Protein AF-A0A1H4ESB2-F1 (afdb_monomer_lite)

Radius of gyration: 13.94 Å; chains: 1; bounding box: 39×30×32 Å

pLDDT: mean 93.13, std 12.48, range [36.03, 98.56]

InterPro domains:
  IPR025475 Domain of unknown function DUF4326 [PF14216] (19-76)

Sequence (76 aa):
MTAATASPRTLNARAVGKSAPGAVYVGRPSKFGNPFVIGRDGDRDTVIRRYRDWLLAQPHLVAAARRELAGKDLIC

Foldseek 3Di:
DDPPLPDAAEAECVVVPQDDPQEHEQDDVDPNHQPDDDPVQHHPVRSVVVSVVVCVVDVVNVVCCCVPVPSGHYYD

Organism: NCBI:txid89524

Secondary structure (DSSP, 8-state):
-----PPPPEE-HHHHTT-BTTEEE-STTSTTS----TTTS-SHHHHHHHHHHHHHT-HHHHHHHHHHSTT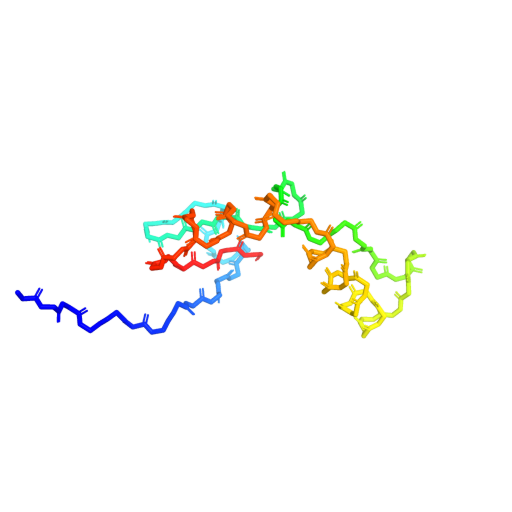-EEE-

Structure (mmCIF, N/CA/C/O backbone):
data_AF-A0A1H4ESB2-F1
#
_entry.id   AF-A0A1H4ESB2-F1
#
loop_
_atom_site.group_PDB
_atom_site.id
_atom_site.type_symbol
_atom_site.label_atom_id
_atom_site.label_alt_id
_atom_site.label_comp_id
_atom_site.label_asym_id
_atom_site.label_entity_id
_atom_site.label_seq_id
_atom_site.pdbx_PDB_ins_code
_atom_site.Cartn_x
_atom_site.Cartn_y
_atom_site.Cartn_z
_atom_site.occupancy
_atom_site.B_iso_or_equiv
_atom_site.auth_seq_id
_atom_site.auth_comp_id
_atom_site.auth_asym_id
_atom_site.auth_atom_id
_atom_site.pdbx_PDB_model_num
ATOM 1 N N . MET A 1 1 ? -26.874 4.592 16.648 1.00 36.03 1 MET A N 1
ATOM 2 C CA . MET A 1 1 ? -26.441 5.767 15.860 1.00 36.03 1 MET A CA 1
ATOM 3 C C . MET A 1 1 ? -25.398 5.291 14.864 1.00 36.03 1 MET A C 1
ATOM 5 O O . MET A 1 1 ? -24.262 5.061 15.251 1.00 36.03 1 MET A O 1
ATOM 9 N N . THR A 1 2 ? -25.788 5.030 13.619 1.00 44.78 2 THR A N 1
ATOM 10 C CA . THR A 1 2 ? -24.856 4.559 12.585 1.00 44.78 2 THR A CA 1
ATOM 11 C C . THR A 1 2 ? -24.242 5.793 11.943 1.00 44.78 2 THR A C 1
ATOM 13 O O . THR A 1 2 ? -24.887 6.450 11.131 1.00 44.78 2 THR A O 1
ATOM 16 N N . ALA A 1 3 ? -23.039 6.177 12.372 1.00 51.09 3 ALA A N 1
ATOM 17 C CA . ALA A 1 3 ? -22.291 7.222 11.688 1.00 51.09 3 ALA A CA 1
ATOM 18 C C . ALA A 1 3 ? -22.107 6.797 10.225 1.00 51.09 3 ALA A C 1
ATOM 20 O O . ALA A 1 3 ? -21.563 5.724 9.954 1.00 51.09 3 ALA A O 1
ATOM 21 N N . ALA A 1 4 ? -22.588 7.620 9.291 1.00 53.22 4 ALA A N 1
ATOM 22 C CA . ALA A 1 4 ? -22.285 7.470 7.877 1.00 53.22 4 ALA A CA 1
ATOM 23 C C . ALA A 1 4 ? -20.758 7.449 7.738 1.00 53.22 4 ALA A C 1
ATOM 25 O O . ALA A 1 4 ? -20.090 8.454 7.980 1.00 53.22 4 ALA A O 1
ATOM 26 N N . THR A 1 5 ? -20.187 6.281 7.453 1.00 60.56 5 THR A N 1
ATOM 27 C CA . THR A 1 5 ? -18.740 6.161 7.295 1.00 60.56 5 THR A CA 1
ATOM 28 C C . THR A 1 5 ? -18.405 6.808 5.960 1.00 60.56 5 THR A C 1
ATOM 30 O O . THR A 1 5 ? -18.721 6.255 4.908 1.00 60.56 5 THR A O 1
ATOM 33 N N . ALA A 1 6 ? -17.850 8.020 5.998 1.00 70.25 6 ALA A N 1
ATOM 34 C CA . ALA A 1 6 ? -17.330 8.683 4.810 1.00 70.25 6 ALA A CA 1
ATOM 35 C C . ALA A 1 6 ? -16.393 7.725 4.056 1.00 70.25 6 ALA A C 1
ATOM 37 O O . ALA A 1 6 ? -15.695 6.919 4.678 1.00 70.25 6 ALA A O 1
ATOM 38 N N . SER A 1 7 ? -16.394 7.783 2.722 1.00 80.88 7 SER A N 1
ATOM 39 C CA . SER A 1 7 ? -15.521 6.928 1.918 1.00 80.88 7 SER A CA 1
ATOM 40 C C . SER A 1 7 ? -14.061 7.108 2.356 1.00 80.88 7 SER A C 1
ATOM 42 O O . SER A 1 7 ? -13.615 8.252 2.482 1.00 80.88 7 SER A O 1
ATOM 44 N N . PRO A 1 8 ? -13.316 6.013 2.591 1.00 88.75 8 PRO A N 1
ATOM 45 C CA . PRO A 1 8 ? -11.935 6.101 3.039 1.00 88.75 8 PRO A CA 1
ATOM 46 C C . PRO A 1 8 ? -11.091 6.842 2.001 1.00 88.75 8 PRO A C 1
ATOM 48 O O . PRO A 1 8 ? -11.182 6.590 0.796 1.00 88.75 8 PRO A O 1
ATOM 51 N N . ARG A 1 9 ? -10.271 7.778 2.472 1.00 94.38 9 ARG A N 1
ATOM 52 C CA . ARG A 1 9 ? -9.391 8.599 1.639 1.00 94.38 9 ARG A CA 1
ATOM 53 C C . ARG A 1 9 ? -8.024 7.949 1.522 1.00 94.38 9 ARG A C 1
ATOM 55 O O . ARG A 1 9 ? -7.574 7.236 2.415 1.00 94.38 9 ARG A O 1
ATOM 62 N N . THR A 1 10 ? -7.330 8.253 0.430 1.00 95.19 10 THR A N 1
ATOM 63 C CA . THR A 1 10 ? -5.891 7.988 0.316 1.00 95.19 10 THR A CA 1
ATOM 64 C C . THR A 1 10 ? -5.130 9.291 0.550 1.00 95.19 10 THR A C 1
ATOM 66 O O . THR A 1 10 ? -5.376 10.285 -0.129 1.00 95.19 10 THR A O 1
ATOM 69 N N . LEU A 1 11 ? -4.227 9.293 1.525 1.00 96.75 11 LEU A N 1
ATOM 70 C CA . LEU A 1 11 ? -3.422 10.424 1.968 1.00 96.75 11 LEU A CA 1
ATOM 71 C C . LEU A 1 11 ? -1.971 10.234 1.511 1.00 96.75 11 LEU A C 1
ATOM 73 O O . LEU A 1 11 ? -1.433 9.128 1.548 1.00 96.75 11 LEU A O 1
ATOM 77 N N . ASN A 1 12 ? -1.320 11.322 1.109 1.00 96.94 12 ASN A N 1
ATOM 78 C CA . ASN A 1 12 ? 0.080 11.305 0.688 1.00 96.94 12 ASN A CA 1
ATOM 79 C C . ASN A 1 12 ? 1.012 11.332 1.910 1.00 96.94 12 ASN A C 1
ATOM 81 O O . ASN A 1 12 ? 1.003 12.306 2.667 1.00 96.94 12 ASN A O 1
ATOM 85 N N . ALA A 1 13 ? 1.870 10.320 2.067 1.00 96.62 13 ALA A N 1
ATOM 86 C CA . ALA A 1 13 ? 2.796 10.217 3.198 1.00 96.62 13 ALA A CA 1
ATOM 87 C C . ALA A 1 13 ? 3.794 11.385 3.301 1.00 96.62 13 ALA A C 1
ATOM 89 O O . ALA A 1 13 ? 4.283 11.690 4.386 1.00 96.62 13 ALA A O 1
ATOM 90 N N . ARG A 1 14 ? 4.103 12.064 2.189 1.00 96.12 14 ARG A N 1
ATOM 91 C CA . ARG A 1 14 ? 4.953 13.268 2.200 1.00 96.12 14 ARG A CA 1
ATOM 92 C C . ARG A 1 14 ? 4.255 14.472 2.830 1.00 96.12 14 ARG A C 1
ATOM 94 O O . ARG A 1 14 ? 4.940 15.367 3.303 1.00 96.12 14 ARG A O 1
ATOM 101 N N . ALA A 1 15 ? 2.923 14.497 2.822 1.00 96.50 15 ALA A N 1
ATOM 102 C CA . ALA A 1 15 ? 2.131 15.581 3.392 1.00 96.50 15 ALA A CA 1
ATOM 103 C C . ALA A 1 15 ? 1.773 15.328 4.864 1.00 96.50 15 ALA A C 1
ATOM 105 O O . ALA A 1 15 ? 1.801 16.256 5.662 1.00 96.50 15 ALA A O 1
ATOM 106 N N . VAL A 1 16 ? 1.441 14.081 5.223 1.00 96.25 16 VAL A N 1
ATOM 107 C CA . VAL A 1 16 ? 0.919 13.739 6.564 1.00 96.25 16 VAL A CA 1
ATOM 108 C C . VAL A 1 16 ? 1.863 12.874 7.407 1.00 96.25 16 VAL A C 1
ATOM 110 O O . VAL A 1 16 ? 1.525 12.502 8.525 1.00 96.25 16 VAL A O 1
ATOM 113 N N . GLY A 1 17 ? 3.044 12.520 6.893 1.00 95.94 17 GLY A N 1
ATOM 114 C CA . GLY A 1 17 ? 3.927 11.536 7.523 1.00 95.94 17 GLY A CA 1
ATOM 115 C C . GLY A 1 17 ? 3.412 10.100 7.364 1.00 95.94 17 GLY A C 1
ATOM 116 O O . GLY A 1 17 ? 2.598 9.812 6.495 1.00 95.94 17 GLY A O 1
ATOM 117 N N . LYS A 1 18 ? 3.901 9.166 8.194 1.00 95.50 18 LYS A N 1
ATOM 118 C CA . LYS A 1 18 ? 3.489 7.740 8.182 1.00 95.50 18 LYS A CA 1
ATOM 119 C C . LYS A 1 18 ? 2.481 7.380 9.282 1.00 95.50 18 LYS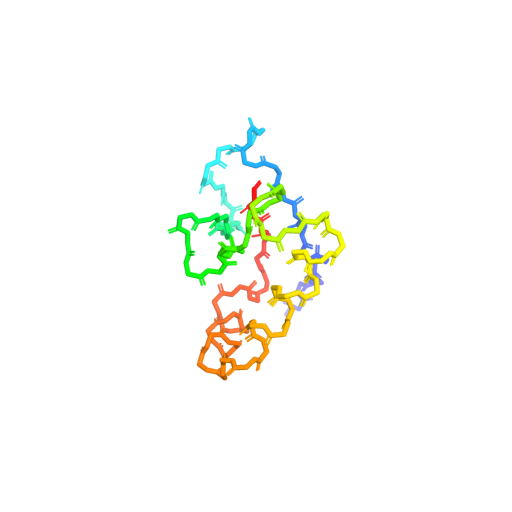 A C 1
ATOM 121 O O . LYS A 1 18 ? 2.193 6.205 9.486 1.00 95.50 18 LYS A O 1
ATOM 126 N N . SER A 1 19 ? 1.983 8.370 10.015 1.00 94.81 19 SER A N 1
ATOM 127 C CA . SER A 1 19 ? 1.030 8.186 11.107 1.00 94.81 19 SER A CA 1
ATOM 128 C C . SER A 1 19 ? 0.087 9.380 11.148 1.00 94.81 19 SER A C 1
ATOM 130 O O . SER A 1 19 ? 0.550 10.516 11.189 1.00 94.81 19 SER A O 1
ATOM 132 N N . ALA A 1 20 ? -1.218 9.121 11.129 1.00 94.06 20 ALA A N 1
ATOM 133 C CA . ALA A 1 20 ? -2.249 10.132 11.322 1.00 94.06 20 ALA A CA 1
ATOM 134 C C . ALA A 1 20 ? -3.474 9.498 12.009 1.00 94.06 20 ALA A C 1
ATOM 136 O O . ALA A 1 20 ? -3.726 8.303 11.814 1.00 94.06 20 ALA A O 1
ATOM 137 N N . PRO A 1 21 ? -4.250 10.258 12.806 1.00 94.50 21 PRO A N 1
ATOM 138 C CA . PRO A 1 21 ? -5.460 9.745 13.443 1.00 94.50 21 PRO A CA 1
ATOM 139 C C . PRO A 1 21 ? -6.436 9.153 12.422 1.00 94.50 21 PRO A C 1
ATOM 141 O O . PRO A 1 21 ? -6.750 9.782 11.415 1.00 94.50 21 PRO A O 1
ATOM 144 N N . GLY A 1 22 ? -6.912 7.932 12.679 1.00 94.00 22 GLY A N 1
ATOM 145 C CA . GLY A 1 22 ? -7.861 7.243 11.796 1.00 94.00 22 GLY A CA 1
ATOM 146 C C . GLY A 1 22 ? -7.274 6.737 10.473 1.00 94.00 22 GLY A C 1
ATOM 147 O O . GLY A 1 22 ? -8.030 6.229 9.646 1.00 94.00 22 GLY A O 1
ATOM 148 N N . ALA A 1 23 ? -5.954 6.829 10.271 1.00 96.62 23 ALA A N 1
ATOM 149 C CA . ALA A 1 23 ? -5.296 6.417 9.038 1.00 96.62 23 ALA A CA 1
ATOM 150 C C . ALA A 1 23 ? -4.211 5.352 9.269 1.00 96.62 23 ALA A C 1
ATOM 152 O O . ALA A 1 23 ? -3.572 5.305 10.320 1.00 96.62 23 ALA A O 1
ATOM 153 N N . VAL A 1 24 ? -3.982 4.493 8.274 1.00 97.19 24 VAL A N 1
ATOM 154 C CA . VAL A 1 24 ? -2.969 3.424 8.316 1.00 97.19 24 VAL A CA 1
ATOM 155 C C . VAL A 1 24 ? -2.003 3.571 7.156 1.00 97.19 24 VAL A C 1
ATOM 157 O O . VAL A 1 24 ? -2.414 3.701 6.006 1.00 97.19 24 VAL A O 1
ATOM 160 N N . TYR A 1 25 ? -0.707 3.500 7.445 1.00 97.69 25 TYR A N 1
ATOM 161 C CA . TYR A 1 25 ? 0.317 3.470 6.411 1.00 97.69 25 TYR A CA 1
ATOM 162 C C . TYR A 1 25 ? 0.363 2.117 5.693 1.00 97.69 25 TYR A C 1
ATOM 164 O O . TYR A 1 25 ? 0.591 1.079 6.313 1.00 97.69 25 TYR A O 1
ATOM 172 N N . VAL A 1 26 ? 0.176 2.152 4.372 1.00 97.62 26 VAL A N 1
ATOM 173 C CA . VAL A 1 26 ? 0.153 0.985 3.473 1.00 97.62 26 VAL A CA 1
ATOM 174 C C . VAL A 1 26 ? 1.232 1.054 2.383 1.00 97.62 26 VAL A C 1
ATOM 176 O O . VAL A 1 26 ? 1.212 0.283 1.429 1.00 97.62 26 VAL A O 1
ATOM 179 N N . GLY A 1 27 ? 2.200 1.969 2.508 1.00 95.88 27 GLY A N 1
ATOM 180 C CA . GLY A 1 27 ? 3.314 2.088 1.561 1.00 95.88 27 GLY A CA 1
ATOM 181 C C . GLY A 1 27 ? 4.282 0.892 1.589 1.00 95.88 27 GLY A C 1
ATOM 182 O O . GLY A 1 27 ? 4.115 -0.051 2.360 1.00 95.88 27 GLY A O 1
ATOM 183 N N . ARG A 1 28 ? 5.332 0.932 0.753 1.00 94.31 28 ARG A N 1
ATOM 184 C CA . ARG A 1 28 ? 6.260 -0.197 0.479 1.00 94.31 28 ARG A CA 1
ATOM 185 C C . ARG A 1 28 ? 6.866 -0.910 1.702 1.00 94.31 28 ARG A C 1
ATOM 187 O O . ARG A 1 28 ? 6.987 -2.125 1.638 1.00 94.31 28 ARG A O 1
ATOM 194 N N . PRO A 1 29 ? 7.237 -0.223 2.801 1.00 93.50 29 PRO A N 1
ATOM 195 C CA . PRO A 1 29 ? 7.713 -0.898 4.013 1.00 93.50 29 PRO A CA 1
ATOM 196 C C . PRO A 1 29 ? 6.647 -1.734 4.742 1.00 93.50 29 PRO A C 1
ATOM 198 O O . PRO A 1 29 ? 6.980 -2.453 5.677 1.00 93.50 29 PRO A O 1
ATOM 201 N N . SER A 1 30 ? 5.368 -1.602 4.380 1.00 96.38 30 SER A N 1
ATOM 202 C CA . SER A 1 30 ? 4.263 -2.347 4.985 1.00 96.38 30 SER A CA 1
ATOM 203 C C . SER A 1 30 ? 3.967 -3.643 4.227 1.00 96.38 30 SER A C 1
ATOM 205 O O . SER A 1 30 ? 4.261 -3.771 3.039 1.00 96.38 30 SER A O 1
ATOM 207 N N . LYS A 1 31 ? 3.256 -4.567 4.882 1.00 96.75 31 LYS A N 1
ATOM 208 C CA . LYS A 1 31 ? 2.745 -5.797 4.250 1.00 96.75 31 LYS A CA 1
ATOM 209 C C . LYS A 1 31 ? 1.739 -5.559 3.111 1.00 96.75 31 LYS A C 1
ATOM 211 O O . LYS A 1 31 ? 1.489 -6.473 2.337 1.00 96.75 31 LYS A O 1
ATOM 216 N N . PHE A 1 32 ? 1.158 -4.360 3.015 1.00 97.50 32 PHE A N 1
ATOM 217 C CA . PHE A 1 32 ? 0.221 -3.965 1.954 1.00 97.50 32 PHE A CA 1
ATOM 218 C C . PHE A 1 32 ? 0.892 -3.119 0.861 1.00 97.50 32 PHE A C 1
ATOM 220 O O . PHE A 1 32 ? 0.218 -2.610 -0.030 1.00 97.50 32 PHE A O 1
ATOM 227 N N . GLY A 1 33 ? 2.208 -2.921 0.935 1.00 97.19 33 GLY A N 1
ATOM 228 C CA . GLY A 1 33 ? 2.942 -2.151 -0.054 1.00 97.19 33 GLY A CA 1
ATOM 229 C C . GLY A 1 33 ? 3.089 -2.909 -1.369 1.00 97.19 33 GLY A C 1
ATOM 230 O O . GLY A 1 33 ? 3.300 -4.118 -1.382 1.00 97.19 33 GLY A O 1
ATOM 231 N N . ASN A 1 34 ? 3.045 -2.189 -2.491 1.00 97.56 34 ASN A N 1
ATOM 232 C CA . ASN A 1 34 ? 3.350 -2.779 -3.792 1.00 97.56 34 ASN A CA 1
ATOM 233 C C . ASN A 1 34 ? 4.834 -3.222 -3.838 1.00 97.56 34 ASN A C 1
ATOM 235 O O . ASN A 1 34 ? 5.708 -2.355 -3.711 1.00 97.56 34 ASN A O 1
ATOM 239 N N . PRO A 1 35 ? 5.154 -4.518 -4.037 1.00 97.25 35 PRO A N 1
ATOM 240 C CA . PRO A 1 35 ? 6.539 -4.988 -4.115 1.00 97.25 35 PRO A CA 1
ATOM 241 C C . PRO A 1 35 ? 7.207 -4.661 -5.464 1.00 97.25 35 PRO A C 1
ATOM 243 O O . PRO A 1 35 ? 8.436 -4.674 -5.567 1.00 97.25 35 PRO A O 1
ATOM 246 N N . PHE A 1 36 ? 6.417 -4.323 -6.489 1.00 98.19 36 PHE A N 1
ATOM 247 C CA . PHE A 1 36 ? 6.883 -4.027 -7.841 1.00 98.19 36 PHE A CA 1
ATOM 248 C C . PHE A 1 36 ? 7.305 -2.560 -7.996 1.00 98.19 36 PHE A C 1
ATOM 250 O O . PHE A 1 36 ? 6.665 -1.638 -7.478 1.00 98.19 36 PHE A O 1
ATOM 257 N N . VAL A 1 37 ? 8.401 -2.319 -8.704 1.00 97.12 37 VAL A N 1
ATOM 258 C CA . VAL A 1 37 ? 9.079 -1.028 -8.858 1.00 97.12 37 VAL A CA 1
ATOM 259 C C . VAL A 1 37 ? 9.035 -0.609 -10.327 1.00 97.12 37 VAL A C 1
ATOM 261 O O . VAL A 1 37 ? 9.448 -1.369 -11.198 1.00 97.12 37 VAL A O 1
ATOM 264 N N . ILE A 1 38 ? 8.541 0.606 -10.603 1.00 97.62 38 ILE A N 1
ATOM 265 C CA . ILE A 1 38 ? 8.511 1.176 -11.963 1.00 97.62 38 ILE A CA 1
ATOM 266 C C . ILE A 1 38 ? 9.942 1.254 -12.514 1.00 97.62 38 ILE A C 1
ATOM 268 O O . ILE A 1 38 ? 10.872 1.581 -11.780 1.00 97.62 38 ILE A O 1
ATOM 272 N N . GLY A 1 39 ? 10.121 0.939 -13.794 1.00 97.88 39 GLY A N 1
ATOM 273 C CA . GLY A 1 39 ? 11.421 0.869 -14.464 1.00 97.88 39 GLY A CA 1
ATOM 274 C C . GLY A 1 39 ? 12.094 -0.495 -14.308 1.00 97.88 39 GLY A C 1
ATOM 275 O O . GLY A 1 39 ? 12.508 -1.074 -15.305 1.00 97.88 39 GLY A O 1
ATOM 276 N N . ARG A 1 40 ? 12.133 -1.055 -13.089 1.00 98.06 40 ARG A N 1
ATOM 277 C CA . ARG A 1 40 ? 12.670 -2.408 -12.840 1.00 98.06 40 ARG A CA 1
ATOM 278 C C . ARG A 1 40 ? 11.711 -3.506 -13.304 1.00 98.06 40 ARG A C 1
ATOM 280 O O . ARG A 1 40 ? 12.120 -4.436 -13.985 1.00 98.06 40 ARG A O 1
ATOM 287 N N . ASP A 1 41 ? 10.442 -3.401 -12.915 1.00 98.06 41 ASP A N 1
ATOM 288 C CA . ASP A 1 41 ? 9.434 -4.452 -13.112 1.00 98.06 41 ASP A CA 1
ATOM 289 C C . ASP A 1 41 ? 8.398 -4.104 -14.193 1.00 98.06 41 ASP A C 1
ATOM 291 O O . ASP A 1 41 ? 7.443 -4.858 -14.392 1.00 98.06 41 ASP A O 1
ATOM 295 N N . GLY A 1 42 ? 8.573 -2.964 -14.868 1.00 98.06 42 GLY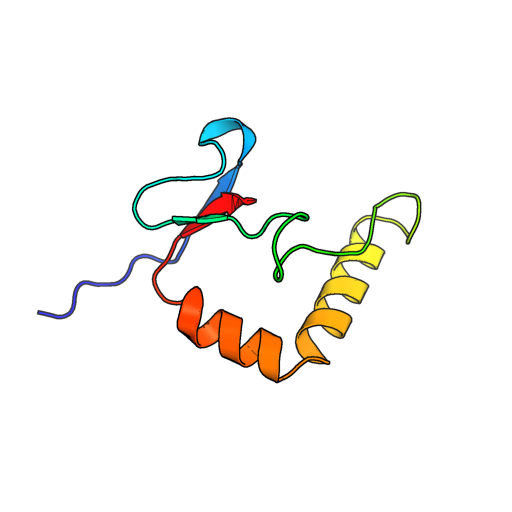 A N 1
ATOM 296 C CA . GLY A 1 42 ? 7.713 -2.476 -15.946 1.00 98.06 42 GLY A CA 1
ATOM 297 C C . GLY A 1 42 ? 7.334 -1.002 -15.808 1.00 98.06 42 GLY A C 1
ATOM 298 O O . GLY A 1 42 ? 7.813 -0.286 -14.925 1.00 98.06 42 GLY A O 1
ATOM 299 N N . ASP A 1 43 ? 6.457 -0.549 -16.697 1.00 98.56 43 ASP A N 1
ATOM 300 C CA . ASP A 1 43 ? 5.819 0.763 -16.605 1.00 98.56 43 ASP A CA 1
ATOM 301 C C . ASP A 1 43 ? 4.765 0.815 -15.482 1.00 98.56 43 ASP A C 1
ATOM 303 O O . ASP A 1 43 ? 4.517 -0.160 -14.763 1.00 98.56 43 ASP A O 1
ATOM 307 N N . ARG A 1 44 ? 4.145 1.988 -15.310 1.00 98.00 44 ARG A N 1
ATOM 308 C CA . ARG A 1 44 ? 3.134 2.227 -14.273 1.00 98.00 44 ARG A CA 1
ATOM 309 C C . ARG A 1 44 ? 1.979 1.226 -14.350 1.00 98.00 44 ARG A C 1
ATOM 311 O O . ARG A 1 44 ? 1.586 0.675 -13.322 1.00 98.00 44 ARG A O 1
ATOM 318 N N . ASP A 1 45 ? 1.454 0.981 -15.542 1.00 98.44 45 ASP A N 1
ATOM 319 C CA . ASP A 1 45 ? 0.288 0.118 -15.719 1.00 98.44 45 ASP A CA 1
ATOM 320 C C . ASP A 1 45 ? 0.645 -1.347 -15.469 1.00 98.44 45 ASP A C 1
ATOM 322 O O . ASP A 1 45 ? -0.107 -2.082 -14.824 1.00 98.44 45 ASP A O 1
ATOM 326 N N . THR A 1 46 ? 1.838 -1.765 -15.882 1.00 98.56 46 THR A N 1
ATOM 327 C CA . THR A 1 46 ? 2.368 -3.103 -15.621 1.00 98.56 46 THR A CA 1
ATOM 328 C C . THR A 1 46 ? 2.520 -3.360 -14.130 1.00 98.56 46 THR A C 1
ATOM 330 O O . THR A 1 46 ? 2.033 -4.384 -13.645 1.00 98.56 46 THR A O 1
ATOM 333 N N . VAL A 1 47 ? 3.128 -2.442 -13.371 1.00 98.31 47 VAL A N 1
ATOM 334 C CA . VAL A 1 47 ? 3.294 -2.645 -11.923 1.00 98.31 47 VAL A CA 1
ATOM 335 C C . VAL A 1 47 ? 1.968 -2.592 -11.163 1.00 98.31 47 VAL A C 1
ATOM 337 O O . VAL A 1 47 ? 1.834 -3.268 -10.144 1.00 98.31 47 VAL A O 1
ATOM 340 N N . ILE A 1 48 ? 0.976 -1.829 -11.643 1.00 98.00 48 ILE A N 1
ATOM 341 C CA . ILE A 1 48 ? -0.376 -1.808 -11.064 1.00 98.00 48 ILE A CA 1
ATOM 342 C C . ILE A 1 48 ? -1.080 -3.144 -11.306 1.00 98.00 48 ILE A C 1
ATOM 344 O O . ILE A 1 48 ? -1.634 -3.712 -10.364 1.00 98.00 48 ILE A O 1
ATOM 348 N N . ARG A 1 49 ? -1.037 -3.670 -12.539 1.00 98.56 49 ARG A N 1
ATOM 349 C CA . ARG A 1 49 ? -1.626 -4.980 -12.864 1.00 98.56 49 ARG A CA 1
ATOM 350 C C . ARG A 1 49 ? -0.986 -6.095 -12.045 1.00 98.56 49 ARG A C 1
ATOM 352 O O . ARG A 1 49 ? -1.69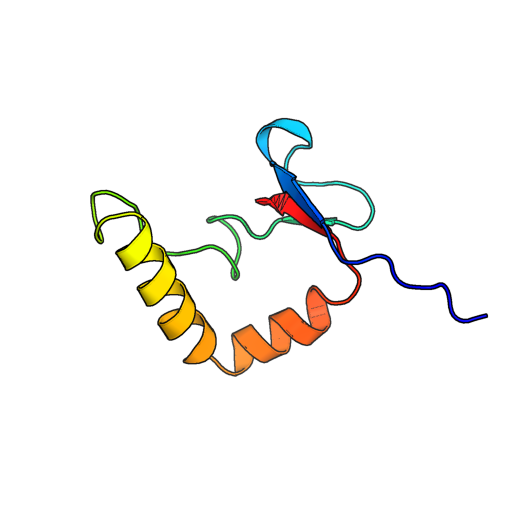3 -6.797 -11.331 1.00 98.56 49 ARG A O 1
ATOM 359 N N . ARG A 1 50 ? 0.349 -6.173 -12.049 1.00 98.50 50 ARG A N 1
ATOM 360 C CA . ARG A 1 50 ? 1.091 -7.167 -11.260 1.00 98.50 50 ARG A CA 1
ATOM 361 C C . ARG A 1 50 ? 0.754 -7.089 -9.776 1.00 98.50 50 ARG A C 1
ATOM 363 O O . ARG A 1 50 ? 0.575 -8.122 -9.142 1.00 98.50 50 ARG A O 1
ATOM 370 N N . TYR A 1 51 ? 0.637 -5.881 -9.220 1.00 98.31 51 TYR A N 1
ATOM 371 C CA . TYR A 1 51 ? 0.258 -5.713 -7.820 1.00 98.31 51 TYR A CA 1
ATOM 372 C C . TYR A 1 51 ? -1.152 -6.214 -7.522 1.00 98.31 51 TYR A C 1
ATOM 374 O O . TYR A 1 51 ? -1.344 -6.894 -6.516 1.00 98.31 51 TYR A O 1
ATOM 382 N N . ARG A 1 52 ? -2.127 -5.920 -8.391 1.00 98.31 52 ARG A N 1
ATOM 383 C CA . ARG A 1 52 ? -3.495 -6.434 -8.248 1.00 98.31 52 ARG A CA 1
ATOM 384 C C . ARG A 1 52 ? -3.502 -7.963 -8.232 1.00 98.31 52 ARG A C 1
ATOM 386 O O . ARG A 1 52 ? -4.086 -8.539 -7.318 1.00 98.31 52 ARG A O 1
ATOM 393 N N . ASP A 1 53 ? -2.829 -8.595 -9.188 1.00 98.50 53 ASP A N 1
ATOM 394 C CA . ASP A 1 53 ? -2.794 -10.057 -9.300 1.00 98.50 53 ASP A CA 1
ATOM 395 C C . ASP A 1 53 ? -2.080 -10.688 -8.097 1.00 98.50 53 ASP A C 1
ATOM 397 O O . ASP A 1 53 ? -2.602 -11.605 -7.465 1.00 98.50 53 ASP A O 1
ATOM 401 N N . TRP A 1 54 ? -0.927 -10.133 -7.710 1.00 98.19 54 TRP A N 1
ATOM 402 C CA . TRP A 1 54 ? -0.166 -10.567 -6.538 1.00 98.19 54 TRP A CA 1
ATOM 403 C C . TRP A 1 54 ? -0.973 -10.440 -5.240 1.00 98.19 54 TRP A C 1
ATOM 405 O O . TRP A 1 54 ? -0.996 -11.371 -4.438 1.00 98.19 54 TRP A O 1
ATOM 415 N N . LEU A 1 55 ? -1.666 -9.316 -5.023 1.00 97.88 55 LEU A N 1
ATOM 416 C CA . LEU A 1 55 ? -2.484 -9.096 -3.827 1.00 97.88 55 LEU A CA 1
ATOM 417 C C . LEU A 1 55 ? -3.647 -10.096 -3.760 1.00 97.88 55 LEU A C 1
ATOM 419 O O . LEU A 1 55 ? -3.887 -10.687 -2.709 1.00 97.88 55 LEU A O 1
ATOM 423 N N . LEU A 1 56 ? -4.356 -10.302 -4.874 1.00 97.69 56 LEU A N 1
ATOM 424 C CA . LEU A 1 56 ? -5.517 -11.195 -4.937 1.00 97.69 56 LEU A CA 1
ATOM 425 C C . LEU A 1 56 ? -5.141 -12.678 -4.833 1.00 97.69 56 LEU A C 1
ATOM 427 O O . LEU A 1 56 ? -5.930 -13.463 -4.310 1.00 97.69 56 LEU A O 1
ATOM 431 N N . ALA A 1 57 ? -3.930 -13.054 -5.244 1.00 98.31 57 ALA A N 1
ATOM 432 C CA . ALA A 1 57 ? -3.399 -14.406 -5.078 1.00 98.31 57 ALA A CA 1
ATOM 433 C C . ALA A 1 57 ? -3.077 -14.777 -3.613 1.00 98.31 57 ALA A C 1
ATOM 435 O O . ALA A 1 57 ? -2.684 -15.910 -3.340 1.00 98.31 57 ALA A O 1
ATOM 436 N N . GLN A 1 58 ? -3.234 -13.853 -2.657 1.00 98.25 58 GLN A N 1
ATOM 437 C CA . GLN A 1 58 ? -2.888 -14.048 -1.247 1.00 98.25 58 GLN A CA 1
ATOM 438 C C . GLN A 1 58 ? -4.126 -13.896 -0.344 1.00 98.25 58 GLN A C 1
ATOM 440 O O . GLN A 1 58 ? -4.352 -12.826 0.232 1.00 98.25 58 GLN A O 1
ATOM 445 N N . PRO A 1 59 ? -4.924 -14.966 -0.141 1.00 98.12 59 PRO A N 1
ATOM 446 C CA . PRO A 1 59 ? -6.171 -14.891 0.625 1.00 98.12 59 PRO A CA 1
ATOM 447 C C . PRO A 1 59 ? -6.001 -14.333 2.043 1.00 98.12 59 PRO A C 1
ATOM 449 O O . PRO A 1 59 ? -6.828 -13.555 2.516 1.00 98.12 59 PRO A O 1
ATOM 452 N N . HIS A 1 60 ? -4.898 -14.678 2.711 1.00 98.00 60 HIS A N 1
ATOM 453 C CA . HIS A 1 60 ? -4.585 -14.194 4.055 1.00 98.00 60 HIS A CA 1
ATOM 454 C C . HIS A 1 60 ? -4.354 -12.674 4.089 1.00 98.00 60 HIS A C 1
ATOM 456 O O . HIS A 1 60 ? -4.810 -12.003 5.016 1.00 98.00 60 HIS A O 1
ATOM 462 N N . LEU A 1 61 ? -3.692 -12.116 3.070 1.00 97.94 61 LEU A N 1
ATOM 463 C CA . LEU A 1 61 ? -3.417 -10.686 2.975 1.00 97.94 61 LEU A CA 1
ATOM 464 C C . LEU A 1 61 ? -4.692 -9.906 2.640 1.00 97.94 61 LEU A C 1
ATOM 466 O O . LEU A 1 61 ? -4.946 -8.860 3.234 1.00 97.94 61 LEU A O 1
ATOM 470 N N . VAL A 1 62 ? -5.546 -10.456 1.772 1.00 98.19 62 VAL A N 1
ATOM 471 C CA . VAL A 1 62 ? -6.879 -9.903 1.481 1.00 98.19 62 VAL A CA 1
ATOM 472 C C . VAL A 1 62 ? -7.761 -9.904 2.733 1.00 98.19 62 VAL A C 1
ATOM 474 O O . VAL A 1 62 ? -8.396 -8.894 3.043 1.00 98.19 62 VAL A O 1
ATOM 477 N N . ALA A 1 63 ? -7.786 -11.004 3.490 1.00 98.25 63 ALA A N 1
ATOM 478 C CA . ALA A 1 63 ? -8.527 -11.085 4.747 1.00 98.25 63 ALA A CA 1
ATOM 479 C C . ALA A 1 63 ? -7.995 -10.084 5.787 1.00 98.25 63 ALA A C 1
ATOM 481 O O . ALA A 1 63 ? -8.779 -9.399 6.448 1.00 98.25 63 ALA A O 1
ATOM 482 N N . ALA A 1 64 ? -6.670 -9.946 5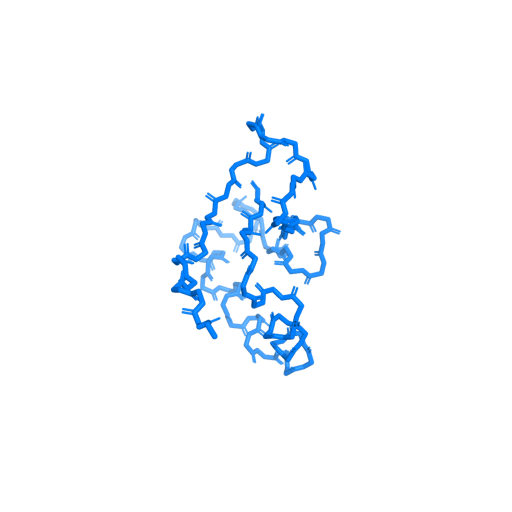.892 1.00 98.00 64 ALA A N 1
ATOM 483 C CA . ALA A 1 64 ? -6.041 -8.941 6.741 1.00 98.00 64 ALA A CA 1
ATOM 484 C C . ALA A 1 64 ? -6.432 -7.520 6.316 1.00 98.00 64 ALA A C 1
ATOM 486 O O . ALA A 1 64 ? -6.817 -6.735 7.174 1.00 98.00 64 ALA A O 1
ATOM 487 N N . ALA A 1 65 ? -6.422 -7.199 5.019 1.00 96.81 65 ALA A N 1
ATOM 488 C CA . ALA A 1 65 ? -6.834 -5.887 4.522 1.00 96.81 65 ALA A CA 1
ATOM 489 C C . ALA A 1 65 ? -8.286 -5.567 4.912 1.00 96.81 65 ALA A C 1
ATOM 491 O O . ALA A 1 65 ? -8.567 -4.494 5.440 1.00 96.81 65 ALA A O 1
ATOM 492 N N . ARG A 1 66 ? -9.206 -6.525 4.736 1.00 96.19 66 ARG A N 1
ATOM 493 C CA . ARG A 1 66 ? -10.622 -6.356 5.106 1.00 96.19 66 ARG A CA 1
ATOM 494 C C . ARG A 1 66 ? -10.823 -6.108 6.598 1.00 96.19 66 ARG A C 1
ATOM 496 O O . ARG A 1 66 ? -11.658 -5.292 6.960 1.00 96.19 66 ARG A O 1
ATOM 503 N N . ARG A 1 67 ? -10.072 -6.796 7.458 1.00 97.06 67 ARG A N 1
ATOM 504 C CA . ARG A 1 67 ? -10.183 -6.641 8.916 1.00 97.06 67 ARG A CA 1
ATOM 505 C C . ARG A 1 67 ? -9.469 -5.392 9.428 1.00 97.06 67 ARG A C 1
ATOM 507 O O . ARG A 1 67 ? -9.960 -4.724 10.328 1.00 97.06 67 ARG A O 1
ATOM 514 N N . GLU A 1 68 ? -8.283 -5.109 8.905 1.00 96.31 68 GLU A N 1
ATOM 515 C CA . GLU A 1 68 ? -7.365 -4.130 9.490 1.00 96.31 68 GLU A CA 1
ATOM 516 C C . GLU A 1 68 ? -7.496 -2.735 8.881 1.00 96.31 68 GLU A C 1
ATOM 518 O O . GLU A 1 68 ? -7.111 -1.769 9.542 1.00 96.31 68 GLU A O 1
ATOM 523 N N . LEU A 1 69 ? -8.024 -2.619 7.657 1.00 96.06 69 LEU A N 1
ATOM 524 C CA . LEU A 1 69 ? -8.119 -1.353 6.921 1.00 96.06 69 LEU A CA 1
ATOM 525 C C . LEU A 1 69 ? -9.556 -0.829 6.791 1.00 96.06 69 LEU A C 1
ATOM 527 O O . LEU A 1 69 ? -9.745 0.333 6.439 1.00 96.06 69 LEU A O 1
ATOM 531 N N . ALA A 1 70 ? -10.572 -1.652 7.069 1.00 94.44 70 ALA A N 1
ATOM 532 C CA . ALA A 1 70 ? -11.963 -1.216 6.996 1.00 94.44 70 ALA A CA 1
ATOM 533 C C . ALA A 1 70 ? -12.225 -0.024 7.929 1.00 94.44 70 ALA A C 1
ATOM 535 O O . ALA A 1 70 ? -11.855 -0.042 9.103 1.00 94.44 70 ALA A O 1
ATOM 536 N N . GLY A 1 71 ? -12.866 1.013 7.384 1.00 93.44 71 GLY A N 1
ATOM 537 C CA . GLY A 1 71 ? -13.191 2.243 8.109 1.00 93.44 71 GLY A CA 1
ATOM 538 C C . GLY A 1 71 ? -12.003 3.172 8.378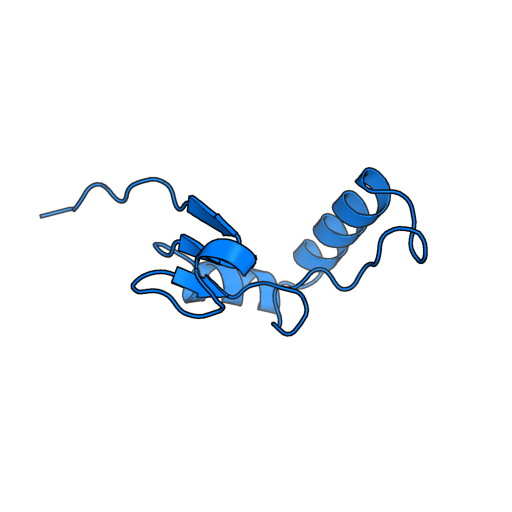 1.00 93.44 71 GLY A C 1
ATOM 539 O O . GLY A 1 71 ? -12.154 4.099 9.168 1.00 93.44 71 GLY A O 1
ATOM 540 N N . LYS A 1 72 ? -10.837 2.939 7.759 1.00 95.50 72 LYS A N 1
ATOM 541 C CA . LYS A 1 72 ? -9.631 3.757 7.949 1.00 95.50 72 LYS A CA 1
ATOM 542 C C . LYS A 1 72 ? -9.221 4.457 6.660 1.00 95.50 72 LYS A C 1
ATOM 544 O O . LYS A 1 72 ? -9.331 3.885 5.576 1.00 95.50 72 LYS A O 1
ATOM 549 N N . ASP A 1 73 ? -8.680 5.661 6.797 1.00 97.31 73 ASP A N 1
ATOM 550 C CA . ASP A 1 73 ? -7.944 6.306 5.713 1.00 97.31 73 ASP A CA 1
ATOM 551 C C . ASP A 1 73 ? -6.624 5.553 5.464 1.00 97.31 73 ASP A C 1
ATOM 553 O O . ASP A 1 73 ? -6.058 4.916 6.358 1.00 97.31 73 ASP A O 1
ATOM 557 N N . LEU A 1 74 ? -6.110 5.612 4.240 1.00 97.50 74 LEU A N 1
ATOM 558 C CA . LEU A 1 74 ? -4.873 4.935 3.852 1.00 97.50 74 LEU A CA 1
ATOM 559 C C . LEU A 1 74 ? -3.791 5.962 3.562 1.00 97.50 74 LEU A C 1
ATOM 561 O O . LEU A 1 74 ? -4.011 6.880 2.785 1.00 97.50 74 LEU A O 1
ATOM 565 N N . ILE A 1 75 ? -2.607 5.797 4.138 1.00 97.94 75 ILE A N 1
ATOM 566 C CA . ILE A 1 75 ? -1.446 6.639 3.847 1.00 97.94 75 ILE A CA 1
ATOM 567 C C . ILE A 1 75 ? -0.505 5.864 2.920 1.00 97.94 75 ILE A C 1
ATOM 569 O O . ILE A 1 75 ? -0.081 4.758 3.267 1.00 97.94 75 ILE A O 1
ATOM 573 N N . CYS A 1 76 ? -0.143 6.439 1.771 1.00 95.25 76 CYS A N 1
ATOM 574 C CA . CYS A 1 76 ? 0.821 5.857 0.831 1.00 95.25 76 CYS A CA 1
ATOM 575 C C . CYS A 1 76 ? 1.942 6.838 0.471 1.00 95.25 76 CYS A C 1
ATOM 577 O O . CYS A 1 76 ? 1.669 8.053 0.340 1.00 95.25 76 CYS A O 1
#